Protein AF-A0A8T1PAD3-F1 (afdb_monomer_lite)

pLDDT: mean 72.75, std 20.29, range [37.62, 98.25]

Foldseek 3Di:
DDDPVCLCVVDDPVCCPPPSQLVVLLVVLVCQCPDPDPVSRDDPVVSVVSNVVSVVVVVVVVVVVPPPDDDDDDPDPDPPDDD

Radius of gyration: 17.86 Å; chains: 1; bounding box: 51×37×33 Å

Structure (mmCIF, N/CA/C/O backbone):
data_AF-A0A8T1PAD3-F1
#
_entry.id   AF-A0A8T1PAD3-F1
#
loop_
_atom_site.group_PDB
_atom_site.id
_atom_site.type_symbol
_atom_site.label_atom_id
_atom_site.label_alt_id
_atom_site.label_comp_id
_atom_site.label_asym_id
_atom_site.label_entity_id
_atom_si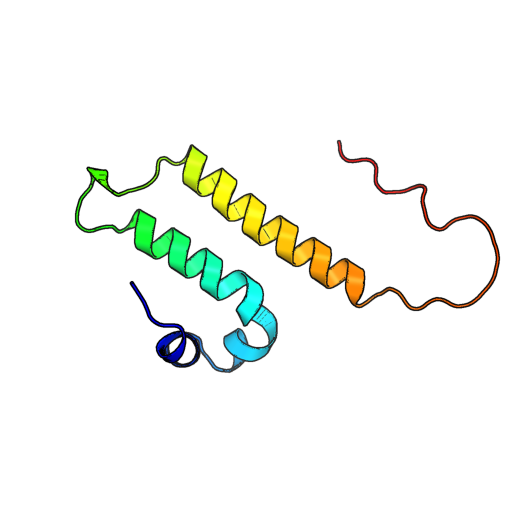te.label_seq_id
_atom_site.pdbx_PDB_ins_code
_atom_site.Cartn_x
_atom_site.Cartn_y
_atom_site.Cartn_z
_atom_site.occupancy
_atom_site.B_iso_or_equiv
_atom_site.auth_seq_id
_atom_site.auth_comp_id
_atom_site.auth_asym_id
_atom_site.auth_atom_id
_atom_site.pdbx_PDB_model_num
ATOM 1 N N . MET A 1 1 ? -4.962 -12.103 2.306 1.00 51.88 1 MET A N 1
ATOM 2 C CA . MET A 1 1 ? -3.583 -11.842 1.848 1.00 51.88 1 MET A CA 1
ATOM 3 C C . MET A 1 1 ? -3.532 -12.222 0.380 1.00 51.88 1 MET A C 1
ATOM 5 O O . MET A 1 1 ? -3.705 -13.396 0.076 1.00 51.88 1 MET A O 1
ATOM 9 N N . VAL A 1 2 ? -3.465 -11.230 -0.511 1.00 46.75 2 VAL A N 1
ATOM 10 C CA . VAL A 1 2 ? -3.388 -11.451 -1.964 1.00 46.75 2 VAL A CA 1
ATOM 11 C C . VAL A 1 2 ? -1.998 -12.011 -2.264 1.00 46.75 2 VAL A C 1
ATOM 13 O O . VAL A 1 2 ? -1.010 -11.453 -1.793 1.00 46.75 2 VAL A O 1
ATOM 16 N N . ARG A 1 3 ? -1.932 -13.153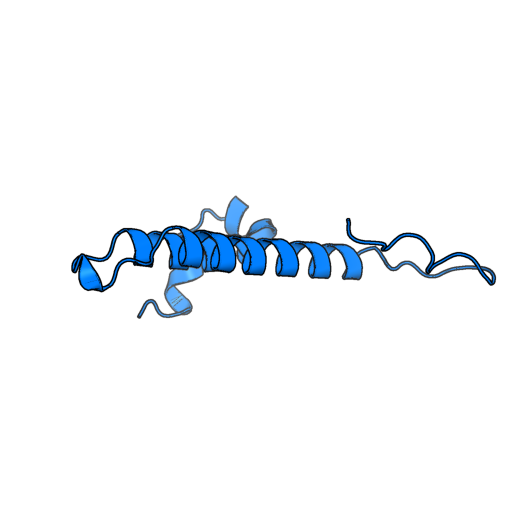 -2.951 1.00 48.88 3 ARG A N 1
ATOM 17 C CA . ARG A 1 3 ? -0.670 -13.792 -3.343 1.00 48.88 3 ARG A CA 1
ATOM 18 C C . ARG A 1 3 ? -0.132 -13.134 -4.614 1.00 48.88 3 ARG A C 1
ATOM 20 O O . ARG A 1 3 ? -0.913 -12.733 -5.473 1.00 48.88 3 ARG A O 1
ATOM 27 N N . GLU A 1 4 ? 1.190 -13.039 -4.722 1.00 50.69 4 GLU A N 1
ATOM 28 C CA . GLU A 1 4 ? 1.907 -12.372 -5.822 1.00 50.69 4 GLU A CA 1
ATOM 29 C C . GLU A 1 4 ? 1.538 -12.937 -7.208 1.00 50.69 4 GLU A C 1
ATOM 31 O O . GLU A 1 4 ? 1.531 -12.198 -8.191 1.00 50.69 4 GLU A O 1
ATOM 36 N N . GLU A 1 5 ? 1.114 -14.204 -7.276 1.00 43.62 5 GLU A N 1
ATOM 37 C CA . GLU A 1 5 ? 0.661 -14.876 -8.503 1.00 43.62 5 GLU A CA 1
ATOM 38 C C . GLU A 1 5 ? -0.634 -14.303 -9.130 1.00 43.62 5 GLU A C 1
ATOM 40 O O . GLU A 1 5 ? -0.916 -14.595 -10.285 1.00 43.62 5 GLU A O 1
ATOM 45 N N . TRP A 1 6 ? -1.388 -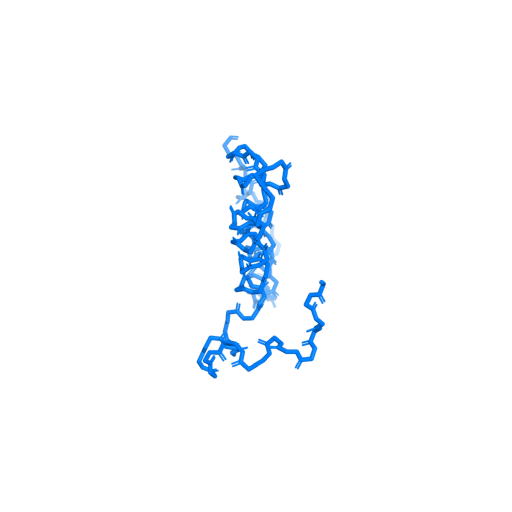13.448 -8.423 1.00 51.28 6 TRP A N 1
ATOM 46 C CA . TRP A 1 6 ? -2.603 -12.783 -8.939 1.00 51.28 6 TRP A CA 1
ATOM 47 C C . TRP A 1 6 ? -2.356 -11.350 -9.431 1.00 51.28 6 TRP A C 1
ATOM 49 O O . TRP A 1 6 ? -3.260 -10.691 -9.937 1.00 51.28 6 TRP A O 1
ATOM 59 N N . THR A 1 7 ? -1.145 -10.821 -9.256 1.00 53.56 7 THR A N 1
ATOM 60 C CA . THR A 1 7 ? -0.877 -9.385 -9.450 1.00 53.56 7 THR A CA 1
ATOM 61 C C . THR A 1 7 ? -0.765 -8.983 -10.918 1.00 53.56 7 THR A C 1
ATOM 63 O O . THR A 1 7 ? -1.119 -7.861 -11.265 1.00 53.56 7 THR A O 1
ATOM 66 N N . GLY A 1 8 ? -0.364 -9.906 -11.797 1.00 54.22 8 GLY A N 1
ATOM 67 C CA . GLY A 1 8 ? -0.283 -9.672 -13.242 1.00 54.22 8 GLY A CA 1
ATOM 68 C C . GLY A 1 8 ? -1.624 -9.730 -13.982 1.00 54.22 8 GLY A C 1
ATOM 69 O O . GLY A 1 8 ? -1.700 -9.246 -15.104 1.00 54.22 8 GLY A O 1
ATOM 70 N N . GLU A 1 9 ? -2.672 -10.302 -13.377 1.00 61.88 9 GLU A N 1
ATOM 71 C CA . GLU A 1 9 ? -4.004 -10.416 -14.000 1.00 61.88 9 GLU A CA 1
ATOM 72 C C . GLU A 1 9 ? -4.929 -9.238 -13.667 1.00 61.88 9 GLU A C 1
ATOM 74 O O . GLU A 1 9 ? -5.884 -8.973 -14.392 1.00 61.88 9 GLU A O 1
ATOM 79 N N . VAL A 1 10 ? -4.662 -8.534 -12.562 1.00 70.50 10 VAL A N 1
ATOM 80 C CA . VAL A 1 10 ? -5.482 -7.398 -12.107 1.00 70.50 10 VAL A CA 1
ATOM 81 C C . VAL A 1 10 ? -5.133 -6.116 -12.861 1.00 70.50 10 VAL A C 1
ATOM 83 O O . VAL A 1 10 ? -5.991 -5.253 -13.052 1.00 70.50 10 VAL A O 1
ATOM 86 N N . PHE A 1 11 ? -3.880 -5.984 -13.294 1.00 73.94 11 PHE A N 1
ATOM 87 C CA . PHE A 1 11 ? -3.425 -4.839 -14.068 1.00 73.94 11 PHE A CA 1
ATOM 88 C C . PHE A 1 11 ? -3.470 -5.151 -15.559 1.00 73.94 11 PHE A C 1
ATOM 90 O O . PHE A 1 11 ? -3.038 -6.215 -15.997 1.00 73.94 11 PHE A O 1
ATOM 97 N N . ASP A 1 12 ? -3.951 -4.189 -16.347 1.00 81.06 12 ASP A N 1
ATOM 98 C CA . ASP A 1 12 ? -3.818 -4.264 -17.796 1.00 81.06 12 ASP A CA 1
ATOM 99 C C . ASP A 1 12 ? -2.333 -4.408 -18.185 1.00 81.06 12 ASP A C 1
ATOM 101 O O . ASP A 1 12 ? -1.437 -3.905 -17.495 1.00 81.06 12 ASP A O 1
ATOM 105 N N . LYS A 1 13 ? -2.065 -5.085 -19.305 1.00 74.62 13 LYS A N 1
ATOM 106 C CA . LYS A 1 13 ? -0.710 -5.334 -19.820 1.00 74.62 13 LYS A CA 1
ATOM 107 C C . LYS A 1 13 ? 0.094 -4.046 -20.007 1.00 74.62 13 LYS A C 1
ATOM 109 O O . LYS A 1 13 ? 1.319 -4.064 -19.886 1.00 74.62 13 LYS A O 1
ATOM 114 N N . GLU A 1 14 ? -0.571 -2.929 -20.299 1.00 72.31 14 GLU A N 1
ATOM 115 C CA . GLU A 1 14 ? 0.095 -1.630 -20.415 1.00 72.31 14 GLU A CA 1
ATOM 116 C C . GLU A 1 14 ? 0.572 -1.094 -19.052 1.00 72.31 14 GLU A C 1
ATOM 118 O O . GLU A 1 14 ? 1.667 -0.535 -18.957 1.00 72.31 14 GLU A O 1
ATOM 123 N N . ILE A 1 15 ? -0.184 -1.344 -17.977 1.00 72.00 15 ILE A N 1
ATOM 124 C CA . ILE A 1 15 ? 0.171 -0.966 -16.599 1.00 72.00 15 ILE A CA 1
ATOM 125 C C . ILE A 1 15 ? 1.266 -1.897 -16.059 1.00 72.00 15 ILE A C 1
ATOM 127 O O . ILE A 1 15 ? 2.209 -1.436 -15.415 1.00 72.00 15 ILE A O 1
ATOM 131 N N . SER A 1 16 ? 1.215 -3.196 -16.369 1.00 66.50 16 SER A N 1
ATOM 132 C CA . SER A 1 16 ? 2.191 -4.162 -15.851 1.00 66.50 16 SER A CA 1
ATOM 133 C C . SER A 1 16 ? 3.626 -3.919 -16.352 1.00 66.50 16 SER A C 1
ATOM 135 O O . SER A 1 16 ? 4.588 -4.327 -15.703 1.00 66.50 16 SER A O 1
ATOM 137 N N . ARG A 1 17 ? 3.811 -3.254 -17.498 1.00 62.94 17 ARG A N 1
ATOM 138 C CA . ARG A 1 17 ? 5.145 -3.036 -18.083 1.00 62.94 17 ARG A CA 1
ATOM 139 C C . ARG A 1 17 ? 5.879 -1.821 -17.512 1.00 62.94 17 ARG A C 1
ATOM 141 O O . ARG A 1 17 ? 7.087 -1.893 -17.336 1.00 62.94 17 ARG A O 1
ATOM 148 N N . ALA A 1 18 ? 5.172 -0.722 -17.250 1.00 61.50 18 ALA A N 1
ATOM 149 C CA . ALA A 1 18 ? 5.777 0.547 -16.821 1.00 61.50 18 ALA A CA 1
ATOM 150 C C . ALA A 1 18 ? 5.424 0.940 -15.377 1.00 61.50 18 ALA A C 1
ATOM 152 O O . ALA A 1 18 ? 6.126 1.736 -14.765 1.00 61.50 18 ALA A O 1
ATOM 153 N N . ALA A 1 19 ? 4.339 0.395 -14.822 1.00 63.84 19 ALA A N 1
ATOM 154 C CA . ALA A 1 19 ? 3.784 0.838 -13.548 1.00 63.84 19 ALA A CA 1
ATOM 155 C C . ALA A 1 19 ? 3.749 -0.241 -12.458 1.00 63.84 19 ALA A C 1
ATOM 157 O O . ALA A 1 19 ? 3.358 0.061 -11.334 1.00 63.84 19 ALA A O 1
ATOM 158 N N . SER A 1 20 ? 4.208 -1.470 -12.730 1.00 66.88 20 SER A N 1
ATOM 159 C CA . SER A 1 20 ? 4.164 -2.582 -11.760 1.00 66.88 20 SER A CA 1
ATOM 160 C C . SER A 1 20 ? 4.757 -2.247 -10.390 1.00 66.88 20 SER A C 1
ATOM 162 O O . SER A 1 20 ? 4.230 -2.688 -9.371 1.00 66.88 20 SER A O 1
ATOM 164 N N . GLN A 1 21 ? 5.820 -1.442 -10.346 1.00 74.81 21 GLN A N 1
ATOM 165 C CA . GLN A 1 21 ? 6.520 -1.129 -9.101 1.00 74.81 21 GLN A CA 1
ATOM 166 C C . GLN A 1 21 ? 5.730 -0.219 -8.148 1.00 74.81 21 GLN A C 1
ATOM 168 O O . GLN A 1 21 ? 5.871 -0.360 -6.938 1.00 74.81 21 GLN A O 1
ATOM 173 N N . TRP A 1 22 ? 4.890 0.694 -8.651 1.00 82.50 22 TRP A N 1
ATOM 174 C CA 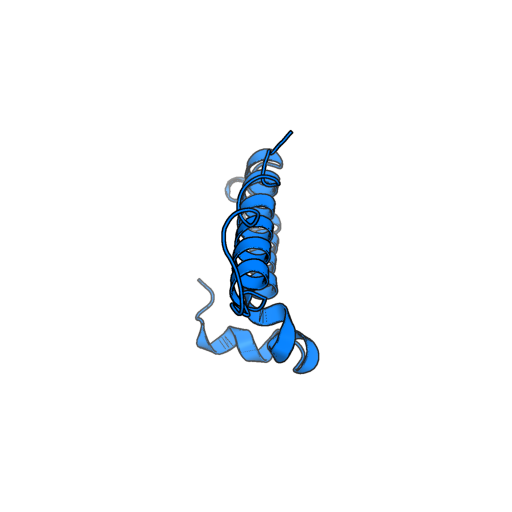. TRP A 1 22 ? 4.074 1.587 -7.809 1.00 82.50 22 TRP A CA 1
ATOM 175 C C . TRP A 1 22 ? 2.594 1.213 -7.783 1.00 82.50 22 TRP A C 1
ATOM 177 O O . TRP A 1 22 ? 1.918 1.433 -6.776 1.00 82.50 22 TRP A O 1
ATOM 187 N N . ALA A 1 23 ? 2.093 0.597 -8.854 1.00 84.94 23 ALA A N 1
ATOM 188 C CA . ALA A 1 23 ? 0.694 0.219 -8.983 1.00 84.94 23 ALA A CA 1
ATOM 189 C C . ALA A 1 23 ? 0.281 -0.829 -7.942 1.00 84.94 23 ALA A C 1
ATOM 191 O O . ALA A 1 23 ? -0.772 -0.688 -7.317 1.00 84.94 23 ALA A O 1
ATOM 192 N N . PHE A 1 24 ? 1.106 -1.855 -7.698 1.00 83.69 24 PHE A N 1
ATOM 193 C CA . PHE A 1 24 ? 0.770 -2.887 -6.715 1.00 83.69 24 PHE A CA 1
ATOM 194 C C . PHE A 1 24 ? 0.764 -2.364 -5.265 1.00 83.69 24 PHE A C 1
ATOM 196 O O . PHE A 1 24 ? -0.232 -2.582 -4.566 1.00 83.69 24 PHE A O 1
ATOM 203 N N . PRO A 1 25 ? 1.789 -1.621 -4.799 1.00 88.44 25 PRO A N 1
ATOM 204 C CA . PRO A 1 25 ? 1.741 -0.986 -3.484 1.00 88.44 25 PRO A CA 1
ATOM 205 C C . PRO A 1 25 ? 0.536 -0.055 -3.291 1.00 88.44 25 PRO A C 1
ATOM 207 O O . PRO A 1 25 ? -0.132 -0.142 -2.259 1.00 88.44 25 PRO A O 1
ATOM 210 N N . LEU A 1 26 ? 0.192 0.769 -4.290 1.00 91.19 26 LEU A N 1
ATOM 211 C CA . LEU A 1 26 ? -0.997 1.628 -4.223 1.00 91.19 26 LEU A CA 1
ATOM 212 C C . LEU A 1 26 ? -2.300 0.830 -4.148 1.00 91.19 26 LEU A C 1
ATOM 214 O O . LEU A 1 26 ? -3.176 1.164 -3.348 1.00 91.19 26 LEU A O 1
ATOM 218 N N . LEU A 1 27 ? -2.434 -0.241 -4.933 1.00 9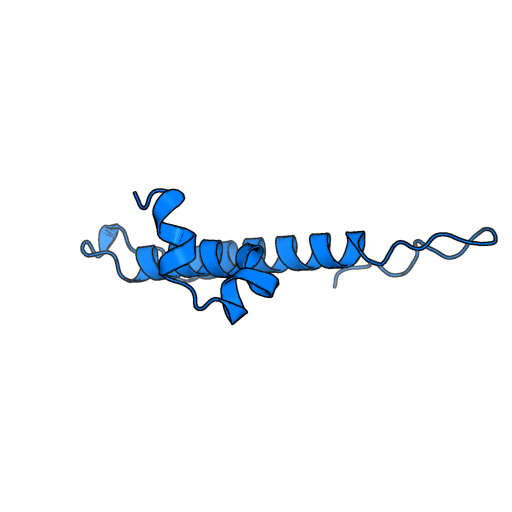0.56 27 LEU A N 1
ATOM 219 C CA . LEU A 1 27 ? -3.596 -1.123 -4.854 1.00 90.56 27 LEU A CA 1
ATOM 220 C C . LEU A 1 27 ? -3.732 -1.732 -3.452 1.00 90.56 27 LEU A C 1
ATOM 222 O O . LEU A 1 27 ? -4.832 -1.787 -2.906 1.00 90.56 27 LEU A O 1
ATOM 226 N N . ASN A 1 28 ? -2.624 -2.149 -2.836 1.00 90.50 28 ASN A N 1
ATOM 227 C CA . ASN A 1 28 ? -2.642 -2.698 -1.482 1.00 90.50 28 ASN A CA 1
ATOM 228 C C . ASN A 1 28 ? -3.095 -1.657 -0.441 1.00 90.50 28 ASN A C 1
ATOM 230 O O . ASN A 1 28 ? -3.849 -1.988 0.475 1.00 90.50 28 ASN A O 1
ATOM 234 N N . ILE A 1 29 ? -2.690 -0.392 -0.598 1.00 94.75 29 ILE A N 1
ATOM 235 C CA . ILE A 1 29 ? -3.184 0.718 0.231 1.00 94.75 29 ILE A CA 1
ATOM 236 C C . ILE A 1 29 ? -4.699 0.876 0.040 1.00 94.75 29 ILE A C 1
ATOM 238 O O . ILE A 1 29 ? -5.442 0.872 1.021 1.00 94.75 29 ILE A O 1
ATOM 242 N N . ALA A 1 30 ? -5.177 0.919 -1.207 1.00 95.06 30 ALA A N 1
ATOM 243 C CA . ALA A 1 30 ? -6.601 1.050 -1.512 1.00 95.06 30 ALA A CA 1
ATOM 244 C C . ALA A 1 30 ? -7.442 -0.095 -0.917 1.00 95.06 30 ALA A C 1
ATOM 246 O O . ALA A 1 30 ? -8.483 0.161 -0.312 1.00 95.06 30 ALA A O 1
ATOM 247 N N . LEU A 1 31 ? -6.972 -1.345 -1.017 1.00 94.25 31 LEU A N 1
ATOM 248 C CA . LEU A 1 31 ? -7.648 -2.515 -0.444 1.00 94.25 31 LEU A CA 1
ATOM 249 C C . LEU A 1 31 ? -7.767 -2.438 1.085 1.00 94.25 31 LEU A C 1
ATOM 251 O O . LEU A 1 31 ? -8.781 -2.865 1.638 1.00 94.25 31 LEU A O 1
ATOM 255 N N . LYS A 1 32 ? -6.777 -1.859 1.777 1.00 95.94 32 LYS A N 1
ATOM 256 C CA . LYS A 1 32 ? -6.867 -1.595 3.222 1.00 95.94 32 LYS A CA 1
ATOM 257 C C . LYS A 1 32 ? -7.900 -0.509 3.537 1.00 95.94 32 LYS A C 1
ATOM 259 O O . LYS A 1 32 ? -8.683 -0.676 4.471 1.00 95.94 32 LYS A O 1
ATOM 264 N N . CYS A 1 33 ? -7.959 0.561 2.741 1.00 97.75 33 CYS A N 1
ATOM 265 C CA . CYS A 1 33 ? -8.941 1.641 2.910 1.00 97.75 33 CYS A CA 1
ATOM 266 C C . CYS A 1 33 ? -10.393 1.154 2.806 1.00 97.75 33 CYS A C 1
ATOM 268 O O . CYS A 1 33 ? -11.273 1.685 3.482 1.00 97.75 33 CYS A O 1
ATOM 270 N N . VAL A 1 34 ? -10.649 0.125 1.994 1.00 96.81 34 VAL A N 1
ATOM 271 C CA . VAL A 1 34 ? -11.987 -0.465 1.807 1.00 96.81 34 VAL A CA 1
ATOM 272 C C . VAL A 1 34 ? -12.200 -1.752 2.604 1.00 96.81 34 VAL A C 1
ATOM 274 O O . VAL A 1 34 ? -13.074 -2.552 2.271 1.00 96.81 34 VAL A O 1
ATOM 277 N N . SER A 1 35 ? -11.425 -1.962 3.673 1.00 96.81 35 SER A N 1
ATOM 278 C CA . SER A 1 35 ? -11.579 -3.135 4.533 1.00 96.81 35 SER A CA 1
ATOM 279 C C . SER A 1 35 ? -13.023 -3.293 5.023 1.00 96.81 35 SER A C 1
ATOM 281 O O . SER A 1 35 ? -13.693 -2.318 5.400 1.00 96.81 35 SER A O 1
ATOM 283 N N . TYR A 1 36 ? -13.492 -4.545 5.026 1.00 95.94 36 TYR A N 1
ATOM 284 C CA . TYR A 1 36 ? -14.831 -4.913 5.488 1.00 95.94 36 TYR A CA 1
ATOM 285 C C . TYR A 1 36 ? -15.065 -4.460 6.933 1.00 95.94 36 TYR A C 1
ATOM 287 O O . TYR A 1 36 ? -16.113 -3.897 7.239 1.00 95.94 36 TYR A O 1
ATOM 295 N N . SER A 1 37 ? -14.065 -4.656 7.799 1.00 96.75 37 SER A N 1
ATOM 296 C CA . SER A 1 37 ? -14.095 -4.131 9.162 1.00 96.75 37 SER A CA 1
ATOM 297 C C . SER A 1 37 ? -13.636 -2.668 9.169 1.00 96.75 37 SER A C 1
ATOM 299 O O . SER A 1 37 ? -12.507 -2.407 8.738 1.00 96.75 37 SER A O 1
ATOM 301 N N . PRO A 1 38 ? -14.452 -1.719 9.668 1.00 96.12 38 PRO A N 1
ATOM 302 C CA . PRO A 1 38 ? -14.054 -0.319 9.809 1.00 96.12 38 PRO A CA 1
ATOM 303 C C . PRO A 1 38 ? -12.798 -0.136 10.664 1.00 96.12 38 PRO A C 1
ATOM 305 O O . PRO A 1 38 ? -11.961 0.690 10.321 1.00 96.12 38 PRO A O 1
ATOM 308 N N . ASP A 1 39 ? -12.627 -0.955 11.705 1.00 97.06 39 ASP A N 1
ATOM 309 C CA . ASP A 1 39 ? -11.485 -0.883 12.629 1.00 97.06 39 ASP A CA 1
ATOM 310 C C . ASP A 1 39 ? -10.147 -1.237 11.963 1.00 97.06 39 ASP A C 1
ATOM 312 O O . ASP A 1 39 ? -9.081 -0.893 12.461 1.00 97.06 39 ASP A O 1
ATOM 316 N N . ASN A 1 40 ? -10.196 -1.923 10.818 1.00 96.12 40 ASN A N 1
ATOM 317 C CA . ASN A 1 40 ? -9.014 -2.291 10.043 1.00 96.12 40 ASN A CA 1
ATOM 318 C C . ASN A 1 40 ? -8.657 -1.247 8.975 1.00 96.12 40 ASN A C 1
ATOM 320 O O . ASN A 1 40 ? -7.693 -1.450 8.232 1.00 96.12 40 ASN A O 1
ATOM 324 N N . ARG A 1 41 ? -9.460 -0.188 8.818 1.00 97.94 41 ARG A N 1
ATOM 325 C CA . ARG A 1 41 ? -9.178 0.865 7.842 1.00 97.94 41 ARG A CA 1
ATOM 326 C C . ARG A 1 41 ? -8.122 1.802 8.425 1.00 97.94 41 ARG A C 1
ATOM 328 O O . ARG A 1 41 ? -8.286 2.247 9.559 1.00 97.94 41 ARG A O 1
ATOM 335 N N . PRO A 1 42 ? -7.060 2.117 7.671 1.00 97.94 42 PRO A N 1
ATOM 336 C CA . PRO A 1 42 ? -6.057 3.065 8.125 1.00 97.94 42 PRO A CA 1
ATOM 337 C C . PRO A 1 42 ? -6.658 4.464 8.269 1.00 97.94 42 PRO A C 1
ATOM 339 O O . PRO A 1 42 ? -7.599 4.849 7.567 1.00 97.94 42 PRO A O 1
ATOM 342 N N . THR A 1 43 ? -6.069 5.249 9.159 1.00 98.25 43 THR A N 1
ATOM 343 C CA . THR A 1 43 ? -6.296 6.689 9.232 1.00 98.25 43 THR A CA 1
ATOM 344 C C . THR A 1 43 ? -5.756 7.374 7.978 1.00 98.25 43 THR A C 1
ATOM 346 O O . THR A 1 43 ? -4.836 6.888 7.321 1.00 98.25 43 THR A O 1
ATOM 349 N N . MET A 1 44 ? -6.277 8.560 7.658 1.00 97.75 44 MET A N 1
ATOM 350 C CA . MET A 1 44 ? -5.772 9.322 6.509 1.00 97.75 44 MET A CA 1
ATOM 351 C C . MET A 1 44 ? -4.287 9.692 6.631 1.00 97.75 44 MET A C 1
ATOM 353 O O . MET A 1 44 ? -3.621 9.823 5.609 1.00 97.75 44 MET A O 1
ATOM 357 N N . ALA A 1 45 ? -3.761 9.823 7.854 1.00 98.19 45 ALA A N 1
ATOM 358 C CA . ALA A 1 45 ? -2.339 10.064 8.088 1.00 98.19 45 ALA A CA 1
ATOM 359 C C . ALA A 1 45 ? -1.484 8.848 7.693 1.00 98.19 45 ALA A C 1
ATOM 361 O O . ALA A 1 45 ? -0.503 8.999 6.973 1.00 98.19 45 ALA A O 1
ATOM 362 N N . GLU A 1 46 ? -1.897 7.640 8.086 1.00 97.81 46 GLU A N 1
ATOM 363 C CA . GLU A 1 46 ? -1.223 6.396 7.687 1.00 97.81 46 GLU A CA 1
ATOM 364 C C . GLU A 1 46 ? -1.323 6.156 6.174 1.00 97.81 46 GLU A C 1
ATOM 366 O O . GLU A 1 46 ? -0.380 5.666 5.558 1.00 97.81 46 GLU A O 1
ATOM 371 N N . VAL A 1 47 ? -2.451 6.518 5.551 1.00 97.81 47 VAL A N 1
ATOM 372 C CA . VAL A 1 47 ? -2.602 6.450 4.088 1.00 97.81 47 VAL A CA 1
ATOM 373 C C . VAL A 1 47 ? -1.610 7.382 3.397 1.00 97.81 47 VAL A C 1
ATOM 375 O O . VAL A 1 47 ? -0.965 6.963 2.439 1.00 97.81 47 VAL A O 1
ATOM 378 N N . LEU A 1 48 ? -1.478 8.622 3.876 1.00 97.62 48 LEU A N 1
ATOM 379 C CA . LEU A 1 48 ? -0.547 9.596 3.312 1.00 97.62 48 LEU A CA 1
ATOM 380 C C . LEU A 1 48 ? 0.900 9.103 3.410 1.00 97.62 48 LEU A C 1
ATOM 382 O O . LEU A 1 48 ? 1.575 9.045 2.386 1.00 97.62 48 LEU A O 1
ATOM 386 N N . GLU A 1 49 ? 1.329 8.664 4.595 1.00 97.25 49 GLU A N 1
ATOM 387 C CA . GLU A 1 49 ? 2.672 8.111 4.818 1.00 97.25 49 GLU A CA 1
ATOM 388 C C . GLU A 1 49 ? 2.971 6.972 3.829 1.00 97.25 49 GLU A C 1
ATOM 390 O O . GLU A 1 49 ? 3.996 6.961 3.149 1.00 97.25 49 GLU A O 1
ATOM 395 N N . LYS A 1 50 ? 2.033 6.031 3.680 1.00 95.69 50 LYS A N 1
ATOM 396 C CA . LYS A 1 50 ? 2.200 4.874 2.793 1.00 95.69 50 LYS A CA 1
ATOM 397 C C . LYS A 1 50 ? 2.246 5.270 1.316 1.00 95.69 50 LYS A C 1
ATOM 399 O O . LYS A 1 50 ? 2.952 4.633 0.541 1.00 95.69 50 LYS A O 1
ATOM 404 N N . ILE A 1 51 ? 1.513 6.304 0.901 1.00 95.38 51 ILE A N 1
ATOM 405 C CA . ILE A 1 51 ? 1.584 6.825 -0.473 1.00 95.38 51 ILE A CA 1
ATOM 406 C C . ILE A 1 51 ? 2.933 7.510 -0.714 1.00 95.38 51 ILE A C 1
ATOM 408 O O . ILE A 1 51 ? 3.546 7.291 -1.760 1.00 95.38 51 ILE A O 1
ATOM 412 N N . GLU A 1 52 ? 3.415 8.302 0.243 1.00 95.50 52 GLU A N 1
ATOM 413 C CA . GLU A 1 52 ? 4.717 8.969 0.161 1.00 95.50 52 GLU A CA 1
ATOM 414 C C . GLU A 1 52 ? 5.863 7.958 0.050 1.00 95.50 52 GLU A C 1
ATOM 416 O O . GLU A 1 52 ? 6.726 8.123 -0.810 1.00 95.50 52 GLU A O 1
ATOM 421 N N . GLU A 1 53 ? 5.829 6.870 0.826 1.00 93.00 53 GLU A N 1
ATOM 422 C CA . GLU A 1 53 ? 6.780 5.753 0.717 1.00 93.00 53 GLU A CA 1
ATOM 423 C C . GLU A 1 53 ? 6.842 5.191 -0.714 1.00 93.00 53 GLU A C 1
ATOM 425 O O . GLU A 1 53 ? 7.927 5.021 -1.274 1.00 93.00 53 GLU A O 1
ATOM 430 N N . VAL A 1 54 ? 5.684 4.955 -1.342 1.00 90.75 54 VAL A N 1
ATOM 431 C CA . VAL A 1 54 ? 5.605 4.433 -2.717 1.00 90.75 54 VAL A CA 1
ATOM 432 C C . VAL A 1 54 ? 6.138 5.443 -3.735 1.00 90.75 54 VAL A C 1
ATOM 434 O O . VAL A 1 54 ? 6.845 5.065 -4.670 1.00 90.75 54 VAL A O 1
ATOM 437 N N . MET A 1 55 ? 5.831 6.731 -3.560 1.00 88.50 55 MET A N 1
ATOM 438 C CA . MET A 1 55 ? 6.327 7.785 -4.449 1.00 88.50 55 MET A CA 1
ATOM 439 C C . MET A 1 55 ? 7.836 8.000 -4.313 1.00 88.50 55 MET A C 1
ATOM 441 O O . MET A 1 55 ? 8.506 8.263 -5.309 1.00 88.50 55 MET A O 1
ATOM 445 N N . ASN A 1 56 ? 8.382 7.890 -3.104 1.00 86.88 56 ASN A N 1
ATOM 446 C CA . ASN A 1 56 ? 9.817 8.017 -2.861 1.00 86.88 56 ASN A CA 1
ATOM 447 C C . ASN A 1 56 ? 10.578 6.854 -3.507 1.00 86.88 56 ASN A C 1
ATOM 449 O O . ASN A 1 56 ? 11.504 7.098 -4.276 1.00 86.88 56 ASN A O 1
ATOM 453 N N . ALA A 1 57 ? 10.094 5.620 -3.331 1.00 83.06 57 ALA A N 1
ATOM 454 C CA . ALA A 1 57 ? 10.678 4.440 -3.969 1.00 83.06 57 ALA A CA 1
ATOM 455 C C . ALA A 1 57 ? 10.686 4.522 -5.511 1.00 83.06 57 ALA A C 1
ATOM 457 O O . ALA A 1 57 ? 11.615 4.034 -6.151 1.00 83.06 57 ALA A O 1
ATOM 458 N N . GLN A 1 58 ? 9.683 5.166 -6.122 1.00 76.38 58 GLN A N 1
ATOM 459 C CA . GLN A 1 58 ? 9.679 5.440 -7.566 1.00 76.38 58 GLN A CA 1
ATOM 460 C C . GLN A 1 58 ? 10.771 6.422 -7.991 1.00 76.38 58 GLN A C 1
ATOM 462 O O . GLN A 1 58 ? 11.458 6.190 -8.986 1.00 76.38 58 GLN A O 1
ATOM 467 N N . ARG A 1 59 ? 10.941 7.521 -7.246 1.00 70.69 59 ARG A N 1
ATOM 468 C CA . ARG A 1 59 ? 11.959 8.531 -7.569 1.00 70.69 59 ARG A CA 1
ATOM 469 C C . ARG A 1 59 ? 13.362 7.940 -7.477 1.00 70.69 59 ARG A C 1
ATOM 471 O O . ARG A 1 59 ? 14.156 8.147 -8.390 1.00 70.69 59 ARG A O 1
ATOM 478 N N . ASP A 1 60 ? 13.624 7.127 -6.461 1.00 64.25 60 ASP A N 1
ATOM 479 C CA . ASP A 1 60 ? 14.915 6.455 -6.287 1.00 64.25 60 ASP A CA 1
ATOM 480 C C . ASP A 1 60 ? 15.241 5.497 -7.450 1.00 64.25 60 ASP A C 1
ATOM 482 O O . ASP A 1 60 ? 16.403 5.356 -7.844 1.00 64.25 60 ASP A O 1
ATOM 486 N N . HIS A 1 61 ? 14.220 4.885 -8.063 1.00 59.09 61 HIS A N 1
ATOM 487 C CA . HIS A 1 61 ? 14.416 4.037 -9.237 1.00 59.09 61 HIS A CA 1
ATOM 488 C C . HIS A 1 61 ? 14.686 4.839 -10.518 1.00 59.09 61 HIS A C 1
ATOM 490 O O . HIS A 1 61 ? 15.581 4.492 -11.282 1.00 59.09 61 HIS A O 1
ATOM 496 N N . SER A 1 62 ? 14.002 5.970 -10.716 1.00 55.91 62 SER A N 1
ATOM 497 C CA . SER A 1 62 ? 14.295 6.865 -11.848 1.00 55.91 62 SER A CA 1
ATOM 498 C C . SER A 1 62 ? 15.696 7.491 -11.777 1.00 55.91 62 SER A C 1
ATOM 500 O O . SER A 1 62 ? 16.319 7.740 -12.802 1.00 55.91 62 SER A O 1
ATOM 502 N N . ILE A 1 63 ? 16.237 7.678 -10.567 1.00 52.09 63 ILE A N 1
ATOM 503 C CA . ILE A 1 63 ? 17.598 8.195 -10.349 1.00 52.09 63 ILE A CA 1
ATOM 504 C C . ILE A 1 63 ? 18.669 7.146 -10.705 1.00 52.09 63 ILE A C 1
ATOM 506 O O . ILE A 1 63 ? 19.803 7.501 -11.025 1.00 52.09 63 ILE A O 1
ATOM 510 N N . THR A 1 64 ? 18.332 5.851 -10.687 1.00 50.16 64 THR A N 1
ATOM 511 C CA . THR A 1 64 ? 19.281 4.778 -11.027 1.00 50.16 64 THR A CA 1
ATOM 512 C C . THR A 1 64 ? 19.370 4.484 -12.526 1.00 50.16 64 THR A C 1
ATOM 514 O O . THR A 1 64 ? 20.384 3.934 -12.954 1.00 50.16 64 THR A O 1
ATOM 517 N N . GLU A 1 65 ? 18.385 4.888 -13.333 1.00 47.22 65 GLU A N 1
ATOM 518 C CA . GLU A 1 65 ? 18.400 4.681 -14.791 1.00 47.22 65 GLU A CA 1
ATOM 519 C C . GLU A 1 65 ? 19.083 5.816 -15.580 1.00 47.22 65 GLU A C 1
ATOM 521 O O . GLU A 1 65 ? 19.519 5.580 -16.703 1.00 47.22 65 GLU A O 1
ATOM 526 N N . ASP A 1 66 ? 19.293 6.996 -14.981 1.00 47.88 66 ASP A N 1
ATOM 527 C CA . ASP A 1 66 ? 19.956 8.140 -15.639 1.00 47.88 66 ASP A CA 1
ATOM 528 C C . ASP A 1 66 ? 21.411 8.384 -15.190 1.00 47.88 66 ASP A C 1
ATOM 530 O O . ASP A 1 66 ? 21.986 9.447 -15.438 1.00 47.88 66 ASP A O 1
ATOM 534 N N . CYS A 1 67 ? 22.077 7.400 -14.576 1.00 47.47 67 CYS A N 1
ATOM 535 C CA . CYS A 1 67 ? 23.501 7.531 -14.252 1.00 47.47 67 CYS A CA 1
ATOM 536 C C . CYS A 1 67 ? 24.395 7.055 -15.412 1.00 47.47 67 CYS A C 1
ATO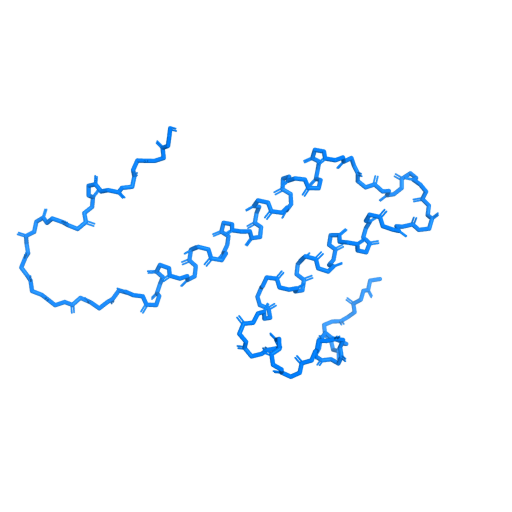M 538 O O . CYS A 1 67 ? 25.115 6.061 -15.311 1.00 47.47 67 CYS A O 1
ATOM 540 N N . CYS A 1 68 ? 24.367 7.791 -16.525 1.00 41.47 68 CYS A N 1
ATOM 541 C CA . CYS A 1 68 ? 25.401 7.701 -17.556 1.00 41.47 68 CYS A CA 1
ATOM 542 C C . CYS A 1 68 ? 26.605 8.544 -17.119 1.00 41.47 68 CYS A C 1
ATOM 544 O O . CYS A 1 68 ? 26.645 9.758 -17.317 1.00 41.47 68 CYS A O 1
ATOM 546 N N . CYS A 1 69 ? 27.599 7.911 -16.501 1.00 63.12 69 CYS A N 1
ATOM 547 C CA . CYS A 1 69 ? 28.883 8.555 -16.279 1.00 63.12 69 CYS A CA 1
ATOM 548 C C . CYS A 1 69 ? 29.642 8.667 -17.607 1.00 63.12 69 CYS A C 1
ATOM 550 O O . CYS A 1 69 ? 29.908 7.649 -18.226 1.00 63.12 69 CYS A O 1
ATOM 552 N N . GLU A 1 70 ? 30.056 9.877 -18.003 1.00 44.56 70 GLU A N 1
ATOM 553 C CA . GLU A 1 70 ? 31.328 10.073 -18.709 1.00 44.56 70 GLU A CA 1
ATOM 554 C C . GLU A 1 70 ? 31.777 11.550 -18.719 1.00 44.56 70 GLU A C 1
ATOM 556 O O . GLU A 1 70 ? 31.159 12.420 -19.321 1.00 44.56 70 GLU A O 1
ATOM 561 N N . SER A 1 71 ? 32.952 11.769 -18.112 1.00 46.94 71 SER A N 1
ATOM 562 C CA . SER A 1 71 ? 33.888 12.897 -18.282 1.00 46.94 71 SER A CA 1
ATOM 563 C C . SER A 1 71 ? 33.831 14.107 -17.322 1.00 46.94 71 SER A C 1
ATOM 565 O O . SER A 1 71 ? 33.071 15.049 -17.478 1.00 46.94 71 SER A O 1
ATOM 567 N N . ASN A 1 72 ? 34.849 14.115 -16.447 1.00 47.84 72 ASN A N 1
ATOM 568 C CA . ASN A 1 72 ? 35.548 15.249 -15.816 1.00 47.84 72 ASN A CA 1
ATOM 569 C C . ASN A 1 72 ? 34.931 15.959 -14.583 1.00 47.84 72 ASN A C 1
ATOM 571 O O . ASN A 1 72 ? 34.193 16.928 -14.680 1.00 47.84 72 ASN A O 1
ATOM 575 N N . ARG A 1 73 ? 35.364 15.473 -13.406 1.00 53.72 73 ARG A N 1
ATOM 576 C CA . ARG A 1 73 ? 35.781 16.206 -12.187 1.00 53.72 73 ARG A CA 1
ATOM 577 C C . ARG A 1 73 ? 35.090 17.558 -11.903 1.00 53.72 73 ARG A C 1
ATOM 579 O O . ARG A 1 73 ? 35.633 18.595 -12.266 1.00 53.72 73 ARG A O 1
ATOM 586 N N . ASN A 1 74 ? 33.976 17.515 -11.156 1.00 56.09 74 ASN A N 1
ATOM 587 C CA . ASN A 1 74 ? 33.750 18.221 -9.868 1.00 56.09 74 ASN A CA 1
ATOM 588 C C . ASN A 1 74 ? 32.302 18.676 -9.563 1.00 56.09 74 ASN A C 1
ATOM 590 O O . ASN A 1 74 ? 32.084 19.135 -8.448 1.00 56.09 74 ASN A O 1
ATOM 594 N N . ASP A 1 75 ? 31.302 18.475 -10.428 1.00 54.00 75 ASP A N 1
ATOM 595 C CA . ASP A 1 75 ? 29.985 19.132 -10.232 1.00 54.00 75 ASP A CA 1
ATOM 596 C C . ASP A 1 75 ? 28.743 18.211 -10.194 1.00 54.00 75 ASP A C 1
ATOM 598 O O . ASP A 1 75 ? 27.654 18.626 -10.575 1.00 54.00 75 ASP A O 1
ATOM 602 N N . CYS A 1 76 ? 28.841 16.963 -9.714 1.00 52.06 76 CYS A N 1
ATOM 603 C CA . CYS A 1 76 ? 27.680 16.044 -9.724 1.00 52.06 76 CYS A CA 1
ATOM 604 C C . CYS A 1 76 ? 26.866 15.957 -8.412 1.00 52.06 76 CYS A C 1
ATOM 606 O O . CYS A 1 76 ? 25.897 15.206 -8.361 1.00 52.06 76 CYS A O 1
ATOM 608 N N . CYS A 1 77 ? 27.202 16.688 -7.340 1.00 49.44 77 CYS A N 1
ATOM 609 C CA . CYS A 1 77 ? 26.573 16.439 -6.026 1.00 49.44 77 CYS A CA 1
ATOM 610 C C . CYS A 1 77 ? 25.977 17.659 -5.297 1.00 49.44 77 CYS A C 1
ATOM 612 O O . CYS A 1 77 ? 25.748 17.564 -4.096 1.00 49.44 77 CYS A O 1
ATOM 614 N N . ILE A 1 78 ? 25.709 18.798 -5.950 1.00 48.66 78 ILE A N 1
ATOM 615 C CA . ILE A 1 78 ? 25.280 20.023 -5.226 1.00 48.66 78 ILE A CA 1
ATOM 616 C C . ILE A 1 78 ? 23.779 20.348 -5.348 1.00 48.66 78 ILE A C 1
ATOM 618 O O . ILE A 1 78 ? 23.325 21.321 -4.756 1.00 48.66 78 ILE A O 1
ATOM 622 N N . LEU A 1 79 ? 22.960 19.539 -6.028 1.00 50.53 79 LEU A N 1
ATOM 623 C CA . LEU A 1 79 ? 21.519 19.828 -6.137 1.00 50.53 79 LEU A CA 1
ATOM 624 C C . LEU A 1 79 ? 20.615 18.700 -5.630 1.00 50.53 79 LEU A C 1
ATOM 626 O O . LEU A 1 79 ? 19.684 18.279 -6.303 1.00 50.53 79 LEU A O 1
ATOM 630 N N . HIS A 1 80 ? 20.862 18.243 -4.404 1.00 52.75 80 HIS A N 1
ATOM 631 C CA . HIS A 1 80 ? 19.853 17.514 -3.630 1.00 52.75 80 HIS A CA 1
ATOM 632 C C . HIS A 1 80 ? 19.740 18.113 -2.224 1.00 52.75 80 HIS A C 1
ATOM 634 O O . HIS A 1 80 ? 20.093 17.503 -1.220 1.00 52.75 80 HIS A O 1
ATOM 640 N N . THR A 1 81 ? 19.240 19.347 -2.166 1.00 43.47 81 THR A N 1
ATOM 641 C CA . THR A 1 81 ? 18.694 19.920 -0.934 1.00 43.47 81 THR A CA 1
ATOM 642 C C . THR A 1 81 ? 17.176 19.819 -1.032 1.00 43.47 81 THR A C 1
ATOM 644 O O . THR A 1 81 ? 16.548 20.519 -1.824 1.00 43.47 81 THR A O 1
ATOM 647 N N . HIS A 1 82 ? 16.610 18.887 -0.260 1.00 46.75 82 HIS A N 1
ATOM 648 C CA . HIS A 1 82 ? 15.207 18.915 0.149 1.00 46.75 82 HIS A CA 1
ATOM 649 C C . HIS A 1 82 ? 14.877 20.276 0.790 1.00 46.75 82 HIS A C 1
ATOM 651 O O . HIS A 1 82 ? 15.756 20.877 1.406 1.00 46.75 82 HIS A O 1
ATOM 657 N N . ILE A 1 83 ? 13.625 20.727 0.625 1.00 37.62 83 ILE A N 1
ATOM 658 C CA . ILE A 1 83 ? 13.014 21.890 1.307 1.00 37.62 83 ILE A CA 1
ATOM 659 C C . ILE A 1 83 ? 13.428 21.975 2.780 1.00 37.62 83 ILE A C 1
ATOM 661 O O . ILE A 1 83 ? 13.363 20.925 3.460 1.00 37.62 83 ILE A O 1
#

Sequence (83 aa):
MVREEWTGEVFDKEISRAASQWAFPLLNIALKCVSYSPDNRPTMAEVLEKIEEVMNAQRDHSITEDCCCESNRNDCCILHTHI

Secondary structure (DSSP, 8-state):
---GGGHHHHS-HHHHHHTHHHHHHHHHHHHHHT-SSGGGSPPHHHHHHHHHHHHHHHHHHHHHHS----S-SS-SSS-----

Organism: Carya illinoinensis (NCBI:txid32201)